Protein AF-A0A957N2V1-F1 (afdb_monomer_lite)

pLDDT: mean 71.69, std 15.36, range [30.94, 88.06]

Structure (mmCIF, N/CA/C/O backbone):
data_AF-A0A957N2V1-F1
#
_entry.id   AF-A0A957N2V1-F1
#
loop_
_atom_site.group_PDB
_atom_site.id
_atom_site.type_symbol
_atom_site.label_atom_id
_atom_site.label_alt_id
_atom_site.label_comp_id
_atom_site.label_asym_id
_atom_site.label_entity_id
_atom_site.label_seq_id
_atom_site.pdbx_PDB_ins_code
_atom_site.Cartn_x
_atom_site.Cartn_y
_atom_site.Cartn_z
_atom_site.occupancy
_atom_site.B_iso_or_equiv
_atom_site.auth_seq_id
_atom_site.auth_comp_id
_atom_site.auth_asym_id
_atom_site.auth_atom_id
_atom_site.pdbx_PDB_model_num
ATOM 1 N N . MET A 1 1 ? -3.445 -1.543 24.195 1.00 31.92 1 MET A N 1
ATOM 2 C CA . MET A 1 1 ? -3.376 -2.670 23.234 1.00 31.92 1 MET A CA 1
ATOM 3 C C . MET A 1 1 ? -2.151 -2.491 22.350 1.00 31.92 1 MET A C 1
ATOM 5 O O . MET A 1 1 ? -2.158 -1.638 21.470 1.00 31.92 1 MET A O 1
ATOM 9 N N . ALA A 1 2 ? -1.073 -3.221 22.642 1.00 30.94 2 ALA A N 1
ATOM 10 C CA . ALA A 1 2 ? 0.152 -3.200 21.849 1.00 30.94 2 ALA A CA 1
ATOM 11 C C . ALA A 1 2 ? -0.060 -4.042 20.581 1.00 30.94 2 ALA A C 1
ATOM 13 O O . ALA A 1 2 ? -0.296 -5.243 20.661 1.00 30.94 2 ALA A O 1
ATOM 14 N N . LEU A 1 3 ? -0.027 -3.403 19.410 1.00 39.59 3 LEU A N 1
ATOM 15 C CA . LEU A 1 3 ? -0.015 -4.091 18.120 1.00 39.59 3 LEU A CA 1
ATOM 16 C C . LEU A 1 3 ? 1.386 -4.669 17.915 1.00 39.59 3 LEU A C 1
ATOM 18 O O . LEU A 1 3 ? 2.277 -3.989 17.403 1.00 39.59 3 LEU A O 1
ATOM 22 N N . SER A 1 4 ? 1.578 -5.900 18.381 1.00 39.44 4 SER A N 1
ATOM 23 C CA . SER A 1 4 ? 2.787 -6.678 18.152 1.00 39.44 4 SER A CA 1
ATOM 24 C C . SER A 1 4 ? 3.059 -6.763 16.650 1.00 39.44 4 SER A C 1
ATOM 26 O O . SER A 1 4 ? 2.216 -7.208 15.873 1.00 39.44 4 SER A O 1
ATOM 28 N N . SER A 1 5 ? 4.270 -6.389 16.253 1.00 47.06 5 SER A N 1
ATOM 29 C CA . SER A 1 5 ? 4.871 -6.623 14.933 1.00 47.06 5 SER A CA 1
ATOM 30 C C . SER A 1 5 ? 4.946 -8.113 14.540 1.00 47.06 5 SER A C 1
ATOM 32 O O . SER A 1 5 ? 5.364 -8.432 13.437 1.00 47.06 5 SER A O 1
ATOM 34 N N . ALA A 1 6 ? 4.501 -9.024 15.413 1.00 45.59 6 ALA A N 1
ATOM 35 C CA . ALA A 1 6 ? 4.617 -10.478 15.309 1.00 45.59 6 ALA A CA 1
ATOM 36 C C . ALA A 1 6 ? 3.548 -11.179 14.439 1.00 45.59 6 ALA A C 1
ATOM 38 O O . ALA A 1 6 ? 3.538 -12.401 14.368 1.00 45.59 6 ALA A O 1
ATOM 39 N N . GLY A 1 7 ? 2.623 -10.446 13.809 1.00 53.66 7 GLY A N 1
ATOM 40 C CA . GLY A 1 7 ? 1.463 -11.039 13.121 1.00 53.66 7 GLY A CA 1
ATOM 41 C C . GLY A 1 7 ? 1.359 -10.761 11.622 1.00 53.66 7 GLY A C 1
ATOM 42 O O . GLY A 1 7 ? 0.264 -10.910 11.075 1.00 53.66 7 GLY A O 1
ATOM 43 N N . LEU A 1 8 ? 2.427 -10.284 10.976 1.00 62.34 8 LEU A N 1
ATOM 44 C CA . LEU A 1 8 ? 2.459 -10.099 9.524 1.00 62.34 8 LEU A CA 1
ATOM 45 C C . LEU A 1 8 ? 3.157 -11.289 8.863 1.00 62.34 8 LEU A C 1
ATOM 47 O O . LEU A 1 8 ? 4.280 -11.629 9.223 1.00 62.34 8 LEU A O 1
ATOM 51 N N . SER A 1 9 ? 2.500 -11.894 7.871 1.00 67.31 9 SER A N 1
ATOM 52 C CA . SER A 1 9 ? 3.139 -12.886 6.999 1.00 67.31 9 SER A CA 1
ATOM 53 C C . SER A 1 9 ? 4.379 -12.276 6.332 1.00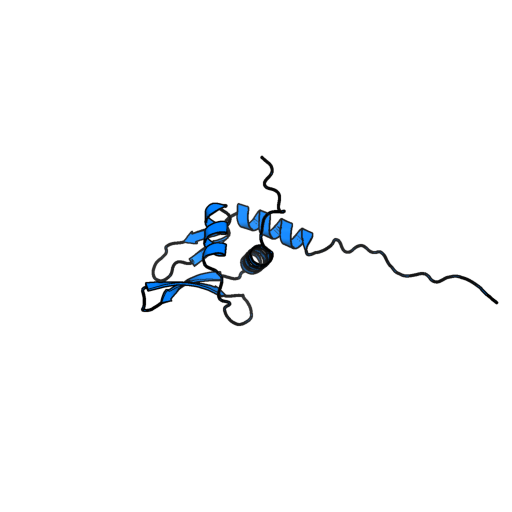 67.31 9 SER A C 1
ATOM 55 O O . SER A 1 9 ? 4.381 -11.084 6.016 1.00 67.31 9 SER A O 1
ATOM 57 N N . SER A 1 10 ? 5.415 -13.084 6.086 1.00 70.94 10 SER A N 1
ATOM 58 C CA . SER A 1 10 ? 6.673 -12.652 5.448 1.00 70.94 10 SER A CA 1
ATOM 59 C C . SER A 1 10 ? 6.430 -11.862 4.150 1.00 70.94 10 SER A C 1
ATOM 61 O O . SER A 1 10 ? 7.023 -10.803 3.950 1.00 70.94 10 SER A O 1
ATOM 63 N N . ALA A 1 11 ? 5.451 -12.279 3.339 1.00 76.38 11 ALA A N 1
ATOM 64 C CA . ALA A 1 11 ? 5.045 -11.562 2.128 1.00 76.38 11 ALA A CA 1
ATOM 65 C C . ALA A 1 11 ? 4.488 -10.150 2.408 1.00 76.38 11 ALA A C 1
ATOM 67 O O . ALA A 1 11 ? 4.728 -9.215 1.645 1.00 76.38 11 ALA A O 1
ATOM 68 N N . GLY A 1 12 ? 3.771 -9.971 3.520 1.00 77.69 12 GLY A N 1
ATOM 69 C CA . GLY A 1 12 ? 3.232 -8.677 3.943 1.00 77.69 12 GLY A CA 1
ATOM 70 C C . GLY A 1 12 ? 4.325 -7.733 4.425 1.00 77.69 12 GLY A C 1
ATOM 71 O O . GLY A 1 12 ? 4.276 -6.539 4.135 1.00 77.69 12 GLY A O 1
ATOM 72 N N . ALA A 1 13 ? 5.337 -8.271 5.109 1.00 78.75 13 ALA A N 1
ATOM 73 C CA . ALA A 1 13 ? 6.496 -7.497 5.531 1.00 78.75 13 ALA A CA 1
ATOM 74 C C . ALA A 1 13 ? 7.319 -7.015 4.327 1.00 78.75 13 ALA A C 1
ATOM 76 O O . ALA A 1 13 ? 7.645 -5.830 4.252 1.00 78.75 13 ALA A O 1
ATOM 77 N N . SER A 1 14 ? 7.576 -7.890 3.347 1.00 78.00 14 SER A N 1
ATOM 78 C CA . SER A 1 14 ? 8.249 -7.507 2.099 1.00 78.00 14 SER A CA 1
ATOM 79 C C . SER A 1 14 ? 7.459 -6.469 1.304 1.00 78.00 14 SER A C 1
ATOM 81 O O . SER A 1 14 ? 8.048 -5.505 0.819 1.00 78.00 14 SER A O 1
ATOM 83 N N . LEU A 1 15 ? 6.132 -6.611 1.211 1.00 82.88 15 LEU A N 1
ATOM 84 C CA . LEU A 1 15 ? 5.280 -5.630 0.536 1.00 82.88 15 LEU A CA 1
ATOM 85 C C . LEU A 1 15 ? 5.349 -4.254 1.212 1.00 82.88 15 LEU A C 1
ATOM 87 O O . LEU A 1 15 ? 5.527 -3.245 0.531 1.00 82.88 15 LEU A O 1
ATOM 91 N N . LEU A 1 16 ? 5.234 -4.206 2.542 1.00 81.81 16 LEU A N 1
ATOM 92 C CA . LEU A 1 16 ? 5.348 -2.957 3.297 1.00 81.81 16 LEU A CA 1
ATOM 93 C C . LEU A 1 16 ? 6.736 -2.330 3.155 1.00 81.81 16 LEU A C 1
ATOM 95 O O . LEU A 1 16 ? 6.823 -1.118 2.976 1.00 81.81 16 LEU A O 1
ATOM 99 N N . GLY A 1 17 ? 7.800 -3.136 3.198 1.00 81.00 17 GLY A N 1
ATOM 100 C CA . GLY A 1 17 ? 9.171 -2.673 2.985 1.00 81.00 17 GLY A CA 1
ATOM 101 C C . GLY A 1 17 ? 9.363 -2.061 1.597 1.00 81.00 17 GLY A C 1
ATOM 102 O O . GLY A 1 17 ? 9.883 -0.954 1.479 1.00 81.00 17 GLY A O 1
ATOM 103 N N . ALA A 1 18 ? 8.858 -2.723 0.554 1.00 82.38 18 ALA A N 1
ATOM 104 C CA . ALA A 1 18 ? 8.915 -2.209 -0.812 1.00 82.38 18 ALA A CA 1
ATOM 105 C C . ALA A 1 18 ? 8.099 -0.918 -0.975 1.00 82.38 18 ALA A C 1
ATOM 107 O O . ALA A 1 18 ? 8.556 0.047 -1.580 1.00 82.38 18 ALA A O 1
ATOM 108 N N . MET A 1 19 ? 6.891 -0.847 -0.418 1.00 82.62 19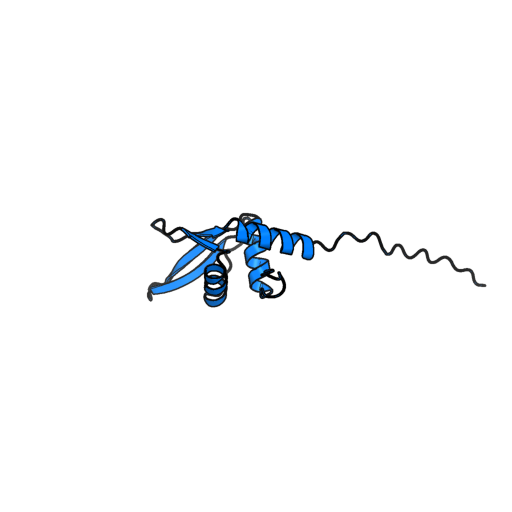 MET A N 1
ATOM 109 C CA . MET A 1 19 ? 6.100 0.382 -0.499 1.00 82.62 19 MET A CA 1
ATOM 110 C C . MET A 1 19 ? 6.702 1.524 0.337 1.00 82.62 19 MET A C 1
ATOM 112 O O . MET A 1 19 ? 6.573 2.687 -0.040 1.00 82.62 19 MET A O 1
ATOM 116 N N . ALA A 1 20 ? 7.391 1.218 1.440 1.00 81.12 20 ALA A N 1
ATOM 117 C CA . ALA A 1 20 ? 8.137 2.203 2.221 1.00 81.12 20 ALA A CA 1
ATOM 118 C C . ALA A 1 20 ? 9.373 2.731 1.478 1.00 81.12 20 ALA A C 1
ATOM 120 O O . ALA A 1 20 ? 9.705 3.903 1.641 1.00 81.12 20 ALA A O 1
ATOM 121 N N . SER A 1 21 ? 10.010 1.913 0.632 1.00 78.44 21 SER A N 1
ATOM 122 C CA . SER A 1 21 ? 11.114 2.366 -0.221 1.00 78.44 21 SER A CA 1
ATOM 123 C C . SER A 1 21 ? 10.659 3.204 -1.419 1.00 78.44 21 SER A C 1
ATOM 125 O O . SER A 1 21 ? 11.498 3.830 -2.052 1.00 78.44 21 SER A O 1
ATOM 127 N N . GLY A 1 22 ? 9.350 3.276 -1.696 1.00 80.31 22 GLY A N 1
ATOM 128 C CA . GLY A 1 22 ? 8.760 4.080 -2.772 1.00 80.31 22 GLY A CA 1
ATOM 129 C C . GLY A 1 22 ? 8.021 3.268 -3.840 1.00 80.31 22 GLY A C 1
ATOM 130 O O . GLY A 1 22 ? 7.560 3.841 -4.828 1.00 80.31 22 GLY A O 1
ATOM 131 N N . ALA A 1 23 ? 7.865 1.952 -3.657 1.00 83.88 23 ALA A N 1
ATOM 132 C CA . ALA A 1 23 ? 7.043 1.139 -4.547 1.00 83.88 23 ALA A CA 1
ATOM 133 C 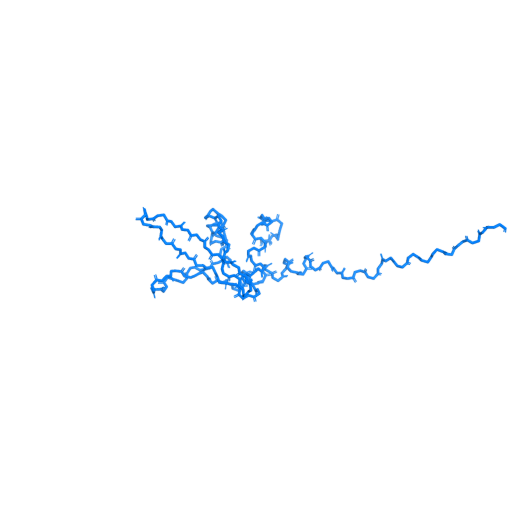C . ALA A 1 23 ? 5.564 1.555 -4.494 1.00 83.88 23 ALA A C 1
ATOM 135 O O . ALA A 1 23 ? 5.018 1.910 -3.447 1.00 83.88 23 ALA A O 1
ATOM 136 N N . THR A 1 24 ? 4.887 1.455 -5.635 1.00 83.19 24 THR A N 1
ATOM 137 C CA . THR A 1 24 ? 3.477 1.829 -5.781 1.00 83.19 24 THR A CA 1
ATOM 138 C C . THR A 1 24 ? 2.620 0.592 -6.012 1.00 83.19 24 THR A C 1
ATOM 140 O O . THR A 1 24 ? 2.817 -0.133 -6.984 1.00 83.19 24 THR A O 1
ATOM 143 N N . LEU A 1 25 ? 1.625 0.366 -5.157 1.00 86.50 25 LEU A N 1
ATOM 144 C CA . LEU A 1 25 ? 0.658 -0.716 -5.336 1.00 86.50 25 LEU A CA 1
ATOM 145 C C . LEU A 1 25 ? -0.561 -0.202 -6.112 1.00 86.50 25 LEU A C 1
ATOM 147 O O . LEU A 1 25 ? -1.216 0.757 -5.696 1.00 86.50 25 LEU A O 1
ATOM 151 N N . LYS A 1 26 ? -0.883 -0.850 -7.232 1.00 86.19 26 LYS A N 1
ATOM 152 C CA . LYS A 1 26 ? -2.020 -0.508 -8.098 1.00 86.19 26 LYS A CA 1
ATOM 153 C C . LYS A 1 26 ? -2.977 -1.684 -8.200 1.00 86.19 26 LYS A C 1
ATOM 155 O O . LYS A 1 26 ? -2.541 -2.834 -8.230 1.00 86.19 26 LYS A O 1
ATOM 160 N N . VAL A 1 27 ? -4.277 -1.402 -8.281 1.00 86.38 27 VAL A N 1
ATOM 161 C CA . VAL A 1 27 ? -5.252 -2.413 -8.707 1.00 86.38 27 VAL A CA 1
ATOM 162 C C . VAL A 1 27 ? -5.548 -2.257 -10.187 1.00 86.38 27 VAL A C 1
ATOM 164 O O . VAL A 1 27 ? -5.869 -1.173 -10.675 1.00 86.38 27 VAL A O 1
ATOM 167 N N . HIS A 1 28 ? -5.450 -3.374 -10.883 1.00 82.69 28 HIS A N 1
ATOM 168 C CA . HIS A 1 28 ? -5.867 -3.562 -12.253 1.00 82.69 28 HIS A CA 1
ATOM 169 C C . HIS A 1 28 ? -7.155 -4.377 -12.231 1.00 82.69 28 HIS A C 1
ATOM 171 O O . HIS A 1 28 ? -7.372 -5.204 -11.344 1.00 82.69 28 HIS A O 1
ATOM 177 N N . ARG A 1 29 ? -8.041 -4.118 -13.186 1.00 80.19 29 ARG A N 1
ATOM 178 C CA . ARG A 1 29 ? -9.231 -4.939 -13.386 1.00 80.19 29 ARG A CA 1
ATOM 179 C C . ARG A 1 29 ? -9.017 -5.765 -14.642 1.00 80.19 29 ARG A C 1
ATOM 181 O O . ARG A 1 29 ? -8.644 -5.199 -15.668 1.00 80.19 29 ARG A O 1
ATOM 188 N N . THR A 1 30 ? -9.213 -7.074 -14.554 1.00 79.62 30 THR A N 1
ATOM 189 C CA . THR A 1 30 ? -9.224 -7.929 -15.744 1.00 79.62 30 THR A CA 1
ATOM 190 C C . THR A 1 30 ? -10.471 -7.635 -16.576 1.00 79.62 30 THR A C 1
ATOM 192 O O . THR A 1 30 ? -11.428 -7.034 -16.083 1.00 79.62 30 THR A O 1
ATOM 195 N N . LEU A 1 31 ? -10.483 -8.081 -17.836 1.00 77.44 31 LEU A N 1
ATOM 196 C CA . LEU A 1 31 ? -11.670 -8.009 -18.700 1.00 77.44 31 LEU A CA 1
ATOM 197 C C . LEU A 1 31 ? -12.872 -8.766 -18.109 1.00 77.44 31 LEU A C 1
ATOM 199 O O . LEU A 1 31 ? -14.011 -8.388 -18.350 1.00 77.44 31 LEU A O 1
ATOM 203 N N . ASP A 1 32 ? -12.601 -9.775 -17.280 1.00 78.38 32 ASP A N 1
ATOM 204 C CA . ASP A 1 32 ? -13.592 -10.542 -16.518 1.00 78.38 32 ASP A CA 1
ATOM 205 C C . ASP A 1 32 ? -14.112 -9.783 -15.273 1.00 78.38 32 ASP A C 1
ATOM 207 O O . ASP A 1 32 ? -15.078 -10.172 -14.625 1.00 78.38 32 ASP A O 1
ATOM 211 N N . GLY A 1 33 ? -13.488 -8.652 -14.924 1.00 76.62 33 GLY A N 1
ATOM 212 C CA . GLY A 1 33 ? -13.880 -7.799 -13.800 1.00 76.62 33 GLY A CA 1
ATOM 213 C C . GLY A 1 33 ? -13.191 -8.122 -12.470 1.00 76.62 33 GLY A C 1
ATOM 214 O O . GLY A 1 33 ? -13.414 -7.394 -11.488 1.00 76.62 33 GLY A O 1
ATOM 215 N N . ALA A 1 34 ? -12.325 -9.141 -12.433 1.00 80.88 34 ALA A N 1
ATOM 216 C CA . ALA A 1 34 ? -11.527 -9.503 -11.265 1.00 80.88 34 ALA A CA 1
ATOM 217 C C . ALA A 1 34 ? -10.462 -8.439 -10.954 1.00 80.88 34 ALA A C 1
ATOM 219 O O . ALA A 1 34 ? -9.924 -7.781 -11.845 1.00 80.88 34 ALA A O 1
ATOM 220 N N . LYS A 1 35 ? -10.167 -8.249 -9.664 1.00 81.81 35 LYS A N 1
ATOM 221 C CA . LYS A 1 35 ? -9.155 -7.297 -9.190 1.00 81.81 35 LYS A CA 1
ATOM 222 C C . LYS A 1 35 ? -7.797 -7.988 -9.102 1.00 81.81 35 LYS A C 1
ATOM 224 O O . LYS A 1 35 ? -7.607 -8.850 -8.250 1.00 81.81 35 LYS A O 1
ATOM 229 N N . GLU A 1 36 ? -6.855 -7.561 -9.929 1.00 84.88 36 GLU A N 1
ATOM 230 C CA . GLU A 1 36 ? -5.443 -7.924 -9.825 1.00 84.88 36 GLU A CA 1
ATOM 231 C C . GLU A 1 36 ? -4.673 -6.818 -9.108 1.00 84.88 36 GLU A C 1
ATOM 233 O O . GLU A 1 36 ? -4.696 -5.658 -9.519 1.00 84.88 36 GLU A O 1
ATOM 238 N N . TYR A 1 37 ? -3.952 -7.168 -8.049 1.00 87.25 37 TYR A N 1
ATOM 239 C CA . TYR A 1 37 ? -3.107 -6.227 -7.323 1.00 87.25 37 TYR A CA 1
ATOM 240 C C . TYR A 1 37 ? -1.669 -6.375 -7.806 1.00 87.25 37 TYR A C 1
ATOM 242 O O . TYR A 1 37 ? -1.112 -7.470 -7.772 1.00 87.25 37 TYR A O 1
ATOM 250 N N . ARG A 1 38 ? -1.064 -5.278 -8.267 1.00 88.06 38 ARG A N 1
ATOM 251 C CA . ARG A 1 38 ? 0.308 -5.262 -8.785 1.00 88.06 38 ARG A CA 1
ATOM 252 C C . ARG A 1 38 ? 1.147 -4.231 -8.053 1.00 88.06 38 ARG A C 1
ATOM 254 O O . ARG A 1 38 ? 0.804 -3.047 -8.008 1.00 88.06 38 ARG A O 1
ATOM 261 N N . LEU A 1 39 ? 2.239 -4.697 -7.464 1.00 87.69 39 LEU A N 1
ATOM 262 C CA . LEU A 1 39 ? 3.248 -3.870 -6.828 1.00 87.69 39 LEU A CA 1
ATOM 263 C C . LEU A 1 39 ? 4.278 -3.458 -7.873 1.00 87.69 39 LEU A C 1
ATOM 265 O O . LEU A 1 39 ? 4.945 -4.310 -8.448 1.00 87.69 39 LEU A O 1
ATOM 269 N N . HIS A 1 40 ? 4.426 -2.158 -8.086 1.00 85.50 40 HIS A N 1
ATOM 270 C CA . HIS A 1 40 ? 5.452 -1.580 -8.943 1.00 85.50 40 HIS A CA 1
ATOM 271 C C . HIS A 1 40 ? 6.615 -1.089 -8.075 1.00 85.50 40 HIS A C 1
ATOM 273 O O . HIS A 1 40 ? 6.467 -0.035 -7.448 1.00 85.50 40 HIS A O 1
ATOM 279 N N . PRO A 1 41 ? 7.733 -1.831 -7.985 1.00 82.12 41 PRO A N 1
ATOM 280 C CA . PRO A 1 41 ? 8.937 -1.339 -7.325 1.00 82.12 41 PRO A CA 1
ATOM 281 C C . PRO A 1 41 ? 9.548 -0.156 -8.094 1.00 82.12 41 PRO A C 1
ATOM 283 O O . PRO A 1 41 ? 9.194 0.103 -9.242 1.00 82.12 41 PRO A O 1
ATOM 286 N N . LEU A 1 42 ? 10.459 0.570 -7.437 1.00 77.69 42 LEU A N 1
ATOM 287 C CA . LEU A 1 42 ? 11.254 1.634 -8.067 1.00 77.69 42 LEU A CA 1
ATOM 288 C C . LEU A 1 42 ? 12.181 1.102 -9.162 1.00 77.69 42 LEU A C 1
ATOM 290 O O . LEU A 1 42 ? 12.410 1.794 -10.146 1.00 77.69 42 LEU A O 1
ATOM 294 N N . ASP A 1 43 ? 12.683 -0.118 -8.980 1.00 72.31 43 ASP A N 1
ATOM 295 C CA . ASP A 1 43 ? 13.550 -0.806 -9.926 1.00 72.31 43 ASP A CA 1
ATOM 296 C C . ASP A 1 43 ? 13.026 -2.232 -10.146 1.00 72.31 43 ASP A C 1
ATOM 298 O O . ASP A 1 43 ? 12.738 -2.954 -9.186 1.00 72.31 43 ASP A O 1
ATOM 302 N N . GLY A 1 44 ? 12.850 -2.614 -11.412 1.00 72.88 44 GLY A N 1
ATOM 303 C CA . GLY A 1 44 ? 12.418 -3.953 -11.809 1.00 72.88 44 GLY A CA 1
ATOM 304 C C . GLY A 1 44 ? 10.937 -4.111 -12.198 1.00 72.88 44 GLY A C 1
ATOM 305 O O . GLY A 1 44 ? 10.171 -3.145 -12.277 1.00 72.88 44 GLY A O 1
ATOM 306 N N . PRO A 1 45 ? 10.528 -5.353 -12.515 1.00 78.06 45 PRO A N 1
ATOM 307 C CA . PRO A 1 45 ? 9.190 -5.656 -13.005 1.00 78.06 45 PRO A CA 1
ATOM 308 C C . PRO A 1 45 ? 8.138 -5.598 -11.893 1.00 78.06 45 PRO A C 1
ATOM 310 O O . PRO A 1 45 ? 8.410 -5.859 -10.722 1.00 78.06 45 PRO A O 1
ATOM 313 N N . ALA A 1 46 ? 6.898 -5.295 -12.281 1.00 84.19 46 ALA A N 1
ATOM 314 C CA . ALA A 1 46 ? 5.775 -5.322 -11.356 1.00 84.19 46 ALA A CA 1
ATOM 315 C C . ALA A 1 46 ? 5.499 -6.752 -10.869 1.00 84.19 46 ALA A C 1
ATOM 317 O O . ALA A 1 46 ? 5.418 -7.680 -11.674 1.00 84.19 46 ALA A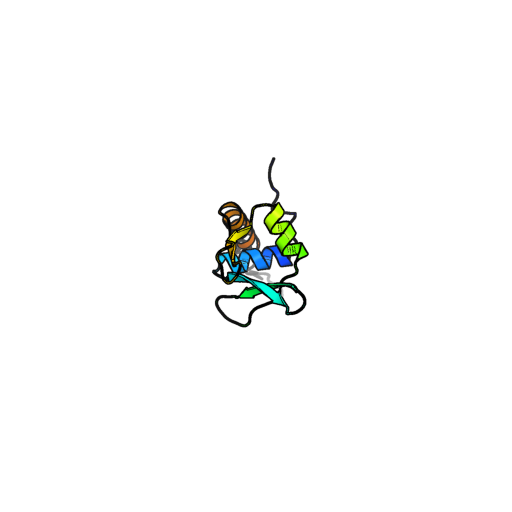 O 1
ATOM 318 N N . ALA A 1 47 ? 5.307 -6.915 -9.562 1.00 84.31 47 ALA A N 1
ATOM 319 C CA . ALA A 1 47 ? 4.997 -8.195 -8.939 1.00 84.31 47 ALA A CA 1
ATOM 320 C C . ALA A 1 47 ? 3.502 -8.294 -8.619 1.00 84.31 47 ALA A C 1
ATOM 322 O O . ALA A 1 47 ? 2.909 -7.361 -8.071 1.00 84.31 47 ALA A O 1
ATOM 323 N N . THR A 1 48 ? 2.887 -9.433 -8.932 1.00 86.12 48 THR A N 1
ATOM 324 C CA . THR A 1 48 ? 1.502 -9.709 -8.539 1.00 86.12 48 THR A CA 1
ATOM 325 C C . THR A 1 48 ? 1.438 -9.984 -7.042 1.00 86.12 48 THR A C 1
ATOM 327 O O . THR A 1 48 ? 2.220 -10.766 -6.504 1.00 86.12 48 THR A O 1
ATOM 330 N N . VAL A 1 49 ? 0.495 -9.334 -6.369 1.00 85.44 49 VAL A N 1
ATOM 331 C CA . VAL A 1 49 ? 0.267 -9.458 -4.931 1.00 85.44 49 VAL A CA 1
ATOM 332 C C . VAL A 1 49 ? -1.072 -10.140 -4.702 1.00 85.44 49 VAL A C 1
ATOM 334 O O . VAL A 1 49 ? -2.070 -9.818 -5.346 1.00 85.44 49 VAL A O 1
ATOM 337 N N . ASP A 1 50 ? -1.093 -11.065 -3.749 1.00 85.12 50 ASP A N 1
ATOM 338 C CA . ASP A 1 50 ? -2.310 -11.760 -3.362 1.00 85.12 50 ASP A CA 1
ATOM 339 C C . ASP A 1 50 ? -3.371 -10.797 -2.792 1.00 85.12 50 ASP A C 1
ATOM 341 O O . ASP A 1 50 ? -3.097 -9.937 -1.947 1.00 85.12 50 ASP A O 1
ATOM 345 N N . ALA A 1 51 ? -4.613 -10.951 -3.251 1.00 83.81 51 ALA A N 1
ATOM 346 C CA . ALA A 1 51 ? -5.719 -10.083 -2.863 1.00 83.81 51 ALA A CA 1
ATOM 347 C C . ALA A 1 51 ? -6.078 -10.204 -1.372 1.00 83.81 51 ALA A C 1
ATOM 349 O O . ALA A 1 51 ? -6.479 -9.210 -0.751 1.00 83.81 51 ALA A O 1
ATOM 350 N N . ALA A 1 52 ? -5.930 -11.391 -0.773 1.00 83.88 52 ALA A N 1
ATOM 351 C CA . ALA A 1 52 ? -6.211 -11.602 0.644 1.00 83.88 52 ALA A CA 1
ATOM 352 C C . ALA A 1 52 ? -5.196 -10.854 1.515 1.00 83.88 52 ALA A C 1
ATOM 354 O O . ALA A 1 52 ? -5.590 -10.233 2.507 1.00 83.88 52 ALA A O 1
ATOM 355 N N . LEU A 1 53 ? -3.927 -10.818 1.093 1.00 84.62 53 LEU A N 1
ATOM 356 C CA . LEU A 1 53 ? -2.874 -10.038 1.743 1.00 84.62 53 LEU A CA 1
ATOM 357 C C . LEU A 1 53 ? -3.185 -8.533 1.720 1.00 84.62 53 LEU A C 1
ATOM 359 O O . LEU A 1 53 ? -3.148 -7.874 2.760 1.00 84.62 53 LEU A O 1
ATOM 363 N N . VAL A 1 54 ? -3.558 -7.984 0.559 1.00 83.94 54 VAL A N 1
ATOM 364 C CA . VAL A 1 54 ? -3.933 -6.560 0.450 1.00 83.94 54 VAL A CA 1
ATOM 365 C C . VAL A 1 54 ? -5.160 -6.247 1.310 1.00 83.94 54 VAL A C 1
ATOM 367 O O . VAL A 1 54 ? -5.211 -5.213 1.977 1.00 83.94 54 VAL A O 1
ATOM 370 N N . THR A 1 55 ? -6.139 -7.150 1.340 1.00 84.56 55 THR A N 1
ATOM 371 C CA . THR A 1 55 ? -7.361 -6.975 2.136 1.00 84.56 55 THR A CA 1
ATOM 372 C C . THR A 1 55 ? -7.080 -7.015 3.641 1.00 84.56 55 THR A C 1
ATOM 374 O O . THR A 1 55 ? -7.660 -6.231 4.391 1.00 84.56 55 THR A O 1
ATOM 377 N N . ASP A 1 56 ? -6.180 -7.885 4.104 1.00 83.19 56 ASP A N 1
ATOM 378 C CA . ASP A 1 56 ? -5.723 -7.907 5.500 1.00 83.19 56 ASP A CA 1
ATOM 379 C C . ASP A 1 56 ? -5.030 -6.589 5.893 1.00 83.19 56 ASP A C 1
ATOM 381 O O . ASP A 1 56 ? -5.364 -5.984 6.913 1.00 83.19 56 ASP A O 1
ATOM 385 N N . LEU A 1 57 ? -4.151 -6.071 5.033 1.00 83.25 57 LEU A N 1
ATOM 386 C CA . LEU A 1 57 ? -3.456 -4.799 5.252 1.00 83.25 57 LEU A CA 1
ATOM 387 C C . LEU A 1 57 ? -4.414 -3.592 5.262 1.00 83.25 57 LEU A C 1
ATOM 389 O O . LEU A 1 57 ? -4.262 -2.676 6.077 1.00 83.25 57 LEU A O 1
ATOM 393 N N . LEU A 1 58 ? -5.441 -3.599 4.410 1.00 84.94 58 LEU A N 1
ATOM 394 C CA . LEU A 1 58 ? -6.518 -2.605 4.449 1.00 84.94 58 LEU A CA 1
ATOM 395 C C . LEU A 1 58 ? -7.310 -2.687 5.759 1.00 84.94 58 LEU A C 1
ATOM 397 O O . LEU A 1 58 ? -7.536 -1.662 6.399 1.00 84.94 58 LEU A O 1
ATOM 401 N N . ARG A 1 59 ? -7.682 -3.899 6.199 1.00 83.94 59 ARG A N 1
ATOM 402 C CA . ARG A 1 59 ? -8.396 -4.114 7.473 1.00 83.94 59 ARG A CA 1
ATOM 403 C C . ARG A 1 59 ? -7.600 -3.625 8.680 1.00 83.94 59 ARG A C 1
ATOM 405 O O . ARG A 1 59 ? -8.183 -3.101 9.624 1.00 83.94 59 ARG A O 1
ATOM 412 N N . ARG A 1 60 ? -6.274 -3.751 8.640 1.00 81.81 60 ARG A N 1
ATOM 413 C CA . ARG A 1 60 ? -5.365 -3.258 9.688 1.00 81.81 60 ARG A CA 1
ATOM 414 C C . ARG A 1 60 ? -5.117 -1.746 9.625 1.00 81.81 60 ARG A C 1
ATOM 416 O O . ARG A 1 60 ? -4.458 -1.208 10.514 1.00 81.81 60 ARG A O 1
ATOM 423 N N . GLY A 1 61 ? -5.611 -1.057 8.594 1.00 83.44 61 GLY A N 1
ATOM 424 C CA . GLY A 1 61 ? -5.431 0.385 8.406 1.00 83.44 61 GLY A CA 1
ATOM 425 C C . GLY A 1 61 ? -3.994 0.797 8.071 1.00 83.44 61 GLY A C 1
ATOM 426 O O . GLY A 1 61 ? -3.625 1.957 8.271 1.00 83.44 61 GLY A O 1
ATOM 427 N N . VAL A 1 62 ? -3.164 -0.137 7.595 1.00 85.19 62 VAL A N 1
ATOM 428 C CA . VAL A 1 62 ? -1.776 0.148 7.178 1.00 85.19 62 VAL A CA 1
ATOM 429 C C . VAL A 1 62 ? -1.688 0.585 5.716 1.00 85.19 62 VAL A C 1
ATOM 431 O O . VAL A 1 62 ? -0.779 1.326 5.343 1.00 85.19 62 VAL A O 1
ATOM 434 N N . LEU A 1 63 ? -2.668 0.181 4.909 1.00 85.25 63 LEU A N 1
ATOM 435 C CA . LEU A 1 63 ? -2.878 0.665 3.550 1.00 85.25 63 LEU A CA 1
ATOM 436 C C . LEU A 1 63 ? -4.179 1.453 3.470 1.00 85.25 63 LEU A C 1
ATOM 438 O O . LEU A 1 63 ? -5.150 1.149 4.163 1.00 85.25 63 LEU A O 1
ATOM 442 N N . GLN A 1 64 ? -4.205 2.433 2.577 1.00 83.31 64 GLN A N 1
ATOM 443 C CA . GLN A 1 64 ? -5.414 3.150 2.202 1.00 83.31 64 GLN A CA 1
ATOM 444 C C . GLN A 1 64 ? -5.546 3.150 0.681 1.00 83.31 64 GLN A C 1
ATOM 446 O O . GLN A 1 64 ? -4.588 3.433 -0.038 1.00 83.31 64 GLN A O 1
ATOM 451 N N . SER A 1 65 ? -6.735 2.823 0.176 1.00 80.94 65 SER A N 1
ATOM 452 C CA . SER A 1 65 ? -7.034 2.936 -1.251 1.00 80.94 65 SER A CA 1
ATOM 453 C C . SER A 1 65 ? -7.349 4.385 -1.603 1.00 80.94 65 SER A C 1
ATOM 455 O O . SER A 1 65 ? -8.362 4.925 -1.157 1.00 80.94 65 SER A O 1
ATOM 457 N N . ASN A 1 66 ? -6.530 5.000 -2.445 1.00 77.50 66 ASN A N 1
ATOM 458 C CA . ASN A 1 66 ? -6.878 6.241 -3.112 1.00 77.50 66 ASN A CA 1
ATOM 459 C C . ASN A 1 66 ? -7.693 5.890 -4.364 1.00 77.50 66 ASN A C 1
ATOM 461 O O . ASN A 1 66 ? -7.151 5.446 -5.379 1.00 77.50 66 ASN A O 1
ATOM 465 N N . MET A 1 67 ? -9.015 6.045 -4.276 1.00 65.62 67 MET A N 1
ATOM 466 C CA . MET A 1 67 ? -9.962 5.787 -5.369 1.00 65.62 67 MET A CA 1
ATOM 467 C C . MET A 1 67 ? -9.952 6.908 -6.424 1.00 65.62 67 MET A C 1
ATOM 469 O O . MET A 1 67 ? -11.001 7.301 -6.933 1.00 65.62 67 MET A O 1
ATOM 473 N N . LYS A 1 68 ? -8.776 7.448 -6.764 1.00 60.72 68 LYS A N 1
ATOM 474 C CA . LYS A 1 68 ? -8.664 8.415 -7.855 1.00 60.72 68 LYS A CA 1
ATOM 475 C C . LYS A 1 68 ? -8.725 7.678 -9.191 1.00 60.72 68 LYS A C 1
ATOM 477 O O . LYS A 1 68 ? -7.905 6.817 -9.491 1.00 60.72 68 LYS A O 1
ATOM 482 N N . PHE A 1 69 ? -9.728 8.017 -9.986 1.00 44.81 69 PHE A N 1
ATOM 483 C CA . PHE A 1 69 ? -9.871 7.564 -11.365 1.00 44.81 69 PHE A CA 1
ATOM 484 C C . PHE A 1 69 ? -8.648 8.010 -12.197 1.00 44.81 69 PHE A C 1
ATOM 486 O O . PHE A 1 69 ? -8.164 9.120 -11.952 1.00 44.81 69 PHE A O 1
ATOM 493 N N . PRO A 1 70 ? -8.120 7.217 -13.159 1.00 56.66 70 PRO A N 1
ATOM 494 C CA . PRO A 1 70 ? -8.645 5.972 -13.749 1.00 56.66 70 PRO A CA 1
ATOM 495 C C . PRO A 1 70 ? -8.174 4.645 -13.116 1.00 56.66 70 PRO A C 1
ATOM 497 O O . PRO A 1 70 ? -8.611 3.587 -13.562 1.00 56.66 70 PRO A O 1
ATOM 500 N N . ALA A 1 71 ? -7.324 4.653 -12.082 1.00 60.53 71 ALA A N 1
ATOM 501 C CA . ALA A 1 71 ? -6.866 3.425 -11.420 1.00 60.53 71 ALA A CA 1
ATOM 502 C C . ALA A 1 71 ? -6.709 3.625 -9.908 1.00 60.53 71 ALA A C 1
ATOM 504 O O . ALA A 1 71 ? -5.994 4.522 -9.459 1.00 60.53 71 ALA A O 1
ATOM 505 N N . ALA A 1 72 ? -7.333 2.748 -9.115 1.00 75.00 72 ALA A N 1
ATOM 506 C CA . ALA A 1 72 ? -7.181 2.796 -7.667 1.00 75.00 72 ALA A CA 1
ATOM 507 C C . ALA A 1 72 ? -5.725 2.475 -7.285 1.00 75.00 72 ALA A C 1
ATOM 509 O O . ALA A 1 72 ? -5.186 1.404 -7.576 1.00 75.00 72 ALA A O 1
ATOM 510 N N . THR A 1 73 ? -5.086 3.441 -6.635 1.00 81.94 73 THR A N 1
ATOM 511 C CA . THR A 1 73 ? -3.708 3.325 -6.155 1.00 81.94 73 THR A CA 1
ATOM 512 C C . THR A 1 73 ? -3.741 3.213 -4.643 1.00 81.94 73 THR A C 1
ATOM 514 O O . THR A 1 73 ? -4.493 3.929 -3.984 1.00 81.94 73 THR A O 1
ATOM 517 N N . PHE A 1 74 ? -2.945 2.320 -4.074 1.00 84.19 74 PHE A N 1
ATOM 518 C CA . PHE A 1 74 ? -2.845 2.174 -2.628 1.00 84.19 74 PHE A CA 1
ATOM 519 C C . PHE A 1 74 ? -1.666 2.979 -2.114 1.00 84.19 74 PHE A C 1
ATOM 521 O O . PHE A 1 74 ? -0.561 2.904 -2.651 1.00 84.19 74 PHE A O 1
ATOM 528 N N . ILE A 1 75 ? -1.918 3.734 -1.054 1.00 84.06 75 ILE A N 1
ATOM 529 C CA . ILE A 1 75 ? -0.908 4.514 -0.352 1.00 84.06 75 ILE A CA 1
ATOM 530 C C . ILE A 1 75 ? -0.684 3.928 1.036 1.00 84.06 75 ILE A C 1
ATOM 532 O O . ILE A 1 75 ? -1.613 3.432 1.683 1.00 84.06 75 ILE A O 1
ATOM 536 N N . LEU A 1 76 ? 0.565 3.988 1.490 1.00 84.12 76 LEU A N 1
ATOM 537 C CA . LEU A 1 76 ? 0.911 3.635 2.857 1.00 84.12 76 LEU A CA 1
ATOM 538 C C . LEU A 1 76 ? 0.377 4.711 3.805 1.00 84.12 76 LEU A C 1
ATOM 540 O O . LEU A 1 76 ? 0.639 5.899 3.605 1.00 84.12 76 LEU A O 1
ATOM 544 N N . THR A 1 77 ? -0.334 4.301 4.853 1.00 85.88 77 THR A N 1
ATOM 545 C CA . THR A 1 77 ? -0.710 5.224 5.929 1.00 85.88 77 THR A CA 1
ATOM 546 C C . THR A 1 77 ? 0.485 5.478 6.845 1.00 85.88 77 THR A C 1
ATOM 548 O O . THR A 1 77 ? 1.477 4.746 6.824 1.00 85.88 77 THR A O 1
ATOM 551 N N . GLU A 1 78 ? 0.390 6.485 7.711 1.00 81.88 78 GLU A N 1
ATOM 552 C CA . GLU A 1 78 ? 1.417 6.745 8.727 1.00 81.88 78 GLU A CA 1
ATOM 553 C C . GLU A 1 78 ? 1.650 5.529 9.642 1.00 81.88 78 GLU A C 1
ATOM 555 O O . GLU A 1 78 ? 2.790 5.175 9.943 1.00 81.88 78 GLU A O 1
ATOM 560 N N . ARG A 1 79 ? 0.579 4.795 9.983 1.00 80.44 79 ARG A N 1
ATOM 561 C CA . ARG A 1 79 ? 0.674 3.515 10.704 1.00 80.44 79 ARG A CA 1
ATOM 562 C C . ARG A 1 79 ? 1.438 2.463 9.911 1.00 80.44 79 ARG A C 1
ATOM 564 O O . ARG A 1 79 ? 2.269 1.761 10.484 1.00 80.44 79 ARG A O 1
ATOM 571 N N . GLY A 1 80 ? 1.161 2.356 8.612 1.00 81.88 80 GLY A N 1
ATOM 572 C CA . GLY A 1 80 ? 1.903 1.473 7.718 1.00 81.88 80 GLY A CA 1
ATOM 573 C C . GLY A 1 80 ? 3.388 1.821 7.684 1.00 81.88 80 GLY A C 1
ATOM 574 O O . GLY A 1 80 ? 4.215 0.918 7.765 1.00 81.88 80 GLY A O 1
ATOM 575 N N . ARG A 1 81 ? 3.736 3.117 7.661 1.00 81.00 81 ARG A N 1
ATOM 576 C CA . ARG A 1 81 ? 5.138 3.573 7.648 1.00 81.00 81 ARG A CA 1
ATOM 577 C C . ARG A 1 81 ? 5.842 3.216 8.947 1.00 81.00 81 ARG A C 1
ATOM 579 O O . ARG A 1 81 ? 6.941 2.678 8.906 1.00 81.00 81 ARG A O 1
ATOM 586 N N . ALA A 1 82 ? 5.189 3.435 10.086 1.00 80.81 82 ALA A N 1
ATOM 587 C CA . ALA A 1 82 ? 5.729 3.053 11.387 1.00 80.81 82 ALA A CA 1
ATOM 588 C C . ALA A 1 82 ? 5.918 1.530 11.523 1.00 80.81 82 ALA A C 1
ATOM 590 O O . ALA A 1 82 ? 6.883 1.084 12.140 1.00 80.81 82 ALA A O 1
ATOM 591 N N . GLN A 1 83 ? 5.021 0.716 10.952 1.00 80.69 83 GLN A N 1
ATOM 592 C CA . GLN A 1 83 ? 5.208 -0.739 10.921 1.00 80.69 83 GLN A CA 1
ATOM 593 C C . GLN A 1 83 ? 6.326 -1.164 9.971 1.00 80.69 83 GLN A C 1
ATOM 595 O O . GLN A 1 83 ? 7.134 -2.007 10.347 1.00 80.69 83 GLN A O 1
ATOM 600 N N . ALA A 1 84 ? 6.402 -0.571 8.780 1.00 79.62 84 ALA A N 1
ATOM 601 C CA . ALA A 1 84 ? 7.474 -0.838 7.830 1.00 79.62 84 ALA A CA 1
ATOM 602 C C . ALA A 1 84 ? 8.844 -0.471 8.416 1.00 79.62 84 ALA A C 1
ATOM 604 O O . ALA A 1 84 ? 9.763 -1.274 8.321 1.00 79.62 84 ALA A O 1
ATOM 605 N N . ALA A 1 85 ? 8.957 0.675 9.097 1.00 74.25 85 ALA A N 1
ATOM 606 C CA . ALA A 1 85 ? 10.171 1.077 9.806 1.00 74.25 85 ALA A CA 1
ATOM 607 C C . ALA A 1 85 ? 10.581 0.015 10.834 1.00 74.25 85 ALA A C 1
ATOM 609 O O . ALA A 1 85 ? 11.656 -0.553 10.713 1.00 74.25 85 ALA A O 1
ATOM 610 N N . LYS A 1 86 ? 9.669 -0.398 11.728 1.00 74.50 86 LYS A N 1
ATOM 611 C CA . LYS A 1 86 ? 9.942 -1.473 12.703 1.00 74.50 86 LYS A CA 1
ATOM 612 C C . LYS A 1 86 ? 10.396 -2.782 12.056 1.00 74.50 86 LYS A C 1
ATOM 614 O O . LYS A 1 86 ? 11.197 -3.500 12.647 1.00 74.50 86 LYS A O 1
ATOM 619 N N . LEU A 1 87 ? 9.866 -3.118 10.880 1.00 69.50 87 LEU A N 1
ATOM 620 C CA . LEU A 1 87 ? 10.268 -4.309 10.130 1.00 69.50 87 LEU A CA 1
ATOM 621 C C . LEU A 1 87 ? 11.657 -4.147 9.509 1.00 69.50 87 LEU A C 1
ATOM 623 O O . LEU A 1 87 ? 12.441 -5.088 9.558 1.00 69.50 87 LEU A O 1
ATOM 627 N N . VAL A 1 88 ? 11.982 -2.971 8.968 1.00 64.81 88 VAL A N 1
ATOM 628 C CA . VAL A 1 88 ? 13.317 -2.659 8.437 1.00 64.81 88 VAL A CA 1
ATOM 629 C C . VAL A 1 88 ? 14.349 -2.606 9.560 1.00 64.81 88 VAL A C 1
ATOM 631 O O . VAL A 1 88 ? 15.414 -3.183 9.391 1.00 64.81 88 VAL A O 1
ATOM 634 N N . ASP A 1 89 ? 14.030 -2.024 10.716 1.00 59.69 89 ASP A N 1
ATOM 635 C CA . ASP A 1 89 ? 14.872 -2.046 11.921 1.00 59.69 89 ASP A CA 1
ATOM 636 C C . ASP A 1 89 ? 15.049 -3.465 12.492 1.00 59.69 89 ASP A C 1
ATOM 638 O O . ASP A 1 89 ? 16.050 -3.753 13.134 1.00 59.69 89 ASP A O 1
ATOM 642 N N . SER A 1 90 ? 14.089 -4.370 12.264 1.00 57.53 90 SER A N 1
ATOM 643 C CA . SER A 1 90 ? 14.196 -5.773 12.700 1.00 57.53 90 SER A CA 1
ATOM 644 C C . SER A 1 90 ? 14.945 -6.653 11.692 1.00 57.53 90 SER A C 1
ATOM 646 O O . SER A 1 90 ? 15.600 -7.613 12.087 1.00 57.53 90 SER A O 1
ATOM 648 N N . ASN A 1 91 ? 14.828 -6.354 10.392 1.00 48.84 91 ASN A N 1
ATOM 649 C CA . ASN A 1 91 ? 15.505 -7.075 9.307 1.00 48.84 91 ASN A CA 1
ATOM 650 C C . ASN A 1 91 ? 16.929 -6.549 9.064 1.00 48.84 91 ASN A C 1
ATOM 652 O O . ASN A 1 91 ? 17.812 -7.282 8.629 1.00 48.84 91 ASN A O 1
ATOM 656 N N . SER A 1 92 ? 17.170 -5.288 9.411 1.00 46.94 92 SER A N 1
ATOM 657 C CA . SER A 1 92 ? 18.497 -4.770 9.707 1.00 46.94 92 SER A CA 1
ATOM 658 C C . SER A 1 92 ? 18.820 -5.266 11.103 1.00 46.94 92 SER A C 1
ATOM 660 O O . SER A 1 92 ? 18.681 -4.530 12.075 1.00 46.94 92 SER A O 1
ATOM 662 N N . ALA A 1 93 ? 19.184 -6.545 11.218 1.00 43.19 93 ALA A N 1
ATOM 663 C CA . ALA A 1 93 ? 19.813 -7.037 12.432 1.00 43.19 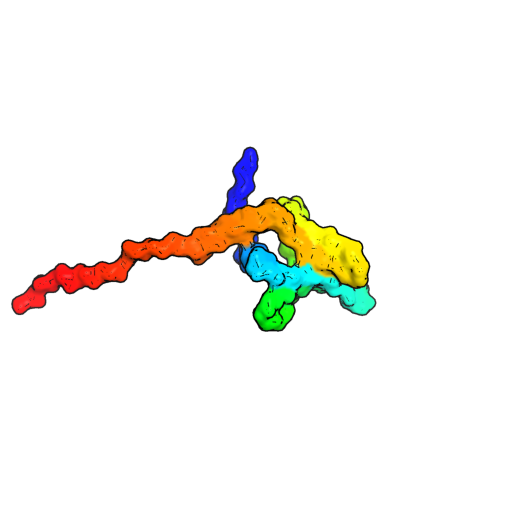93 ALA A CA 1
ATOM 664 C C . ALA A 1 93 ? 20.793 -5.951 12.905 1.00 43.19 93 ALA A C 1
ATOM 666 O O . ALA A 1 93 ? 21.555 -5.452 12.063 1.00 43.19 93 ALA A O 1
ATOM 667 N N . PRO A 1 94 ? 20.755 -5.518 14.183 1.00 44.44 94 PRO A N 1
ATOM 668 C CA . PRO A 1 94 ? 21.762 -4.591 14.665 1.00 44.44 94 PRO A CA 1
ATOM 669 C C . PRO A 1 94 ? 23.093 -5.200 14.254 1.00 44.44 94 PRO A C 1
ATOM 671 O O . PRO A 1 94 ? 23.302 -6.389 14.511 1.00 44.44 94 PRO A O 1
ATOM 674 N N . LEU A 1 95 ? 23.913 -4.433 13.528 1.00 49.50 95 LEU A N 1
ATOM 675 C CA . LEU A 1 95 ? 25.266 -4.813 13.144 1.00 49.50 95 LEU A CA 1
ATOM 676 C C . LEU A 1 95 ? 26.007 -5.128 14.440 1.00 49.50 95 LEU A C 1
ATOM 678 O O . LEU A 1 95 ? 26.620 -4.268 15.068 1.00 49.50 95 LEU A O 1
ATOM 682 N N . THR A 1 96 ? 25.851 -6.357 14.913 1.00 43.38 96 THR A N 1
ATOM 683 C CA . THR A 1 96 ? 26.515 -6.831 16.097 1.00 43.38 96 THR A CA 1
ATOM 684 C C . THR A 1 96 ? 27.930 -7.073 15.628 1.00 43.38 96 THR A C 1
ATOM 686 O O . THR A 1 96 ? 28.230 -8.000 14.878 1.00 43.38 96 THR A O 1
ATOM 689 N N . SER A 1 97 ? 28.802 -6.149 16.005 1.00 49.16 97 SER A N 1
ATOM 690 C CA . SER A 1 97 ? 30.243 -6.321 15.987 1.00 49.16 97 SER A CA 1
ATOM 691 C C . SER A 1 97 ? 30.583 -7.522 16.867 1.00 49.16 97 SER A C 1
ATOM 693 O O . SER A 1 97 ? 30.888 -7.341 18.042 1.00 49.16 97 SER A O 1
ATOM 695 N N . ARG A 1 98 ? 30.431 -8.758 16.374 1.00 54.12 98 ARG A N 1
ATOM 696 C CA . ARG A 1 98 ? 30.646 -9.954 17.201 1.00 54.12 98 ARG A CA 1
ATOM 697 C C . ARG A 1 98 ? 30.852 -11.236 16.394 1.00 54.12 98 ARG A C 1
ATOM 699 O O . ARG A 1 98 ? 30.067 -12.168 16.492 1.00 54.12 98 ARG A O 1
ATOM 706 N N . ASN A 1 99 ? 31.952 -11.291 15.639 1.00 50.75 99 ASN A N 1
ATOM 707 C CA . ASN A 1 99 ? 32.901 -12.415 15.708 1.00 50.75 99 ASN A CA 1
ATOM 708 C C . ASN A 1 99 ? 34.136 -12.153 14.824 1.00 50.75 99 ASN A C 1
ATOM 710 O O . ASN A 1 99 ? 34.256 -12.684 13.725 1.00 50.75 99 ASN A O 1
ATOM 714 N N . TYR A 1 100 ? 35.092 -11.358 15.311 1.00 57.22 100 TYR A N 1
ATOM 715 C CA . TYR A 1 100 ? 36.484 -11.613 14.941 1.00 57.22 100 TYR A CA 1
ATOM 716 C C . TYR A 1 100 ? 36.957 -12.702 15.893 1.00 57.22 100 TYR A C 1
ATOM 718 O O . TYR A 1 100 ? 37.224 -12.435 17.065 1.00 5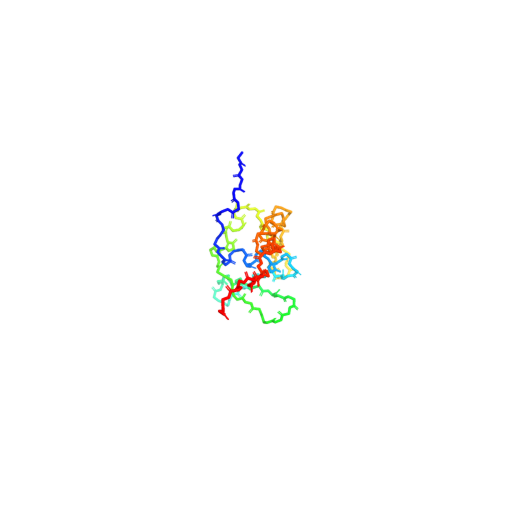7.22 100 TYR A O 1
ATOM 726 N N . ALA A 1 101 ? 36.972 -13.944 15.416 1.00 53.34 101 ALA A N 1
ATOM 727 C CA . ALA A 1 101 ? 37.608 -15.038 16.123 1.00 53.34 101 ALA A CA 1
ATOM 728 C C . ALA A 1 101 ? 39.106 -14.718 16.245 1.00 53.34 101 ALA A C 1
ATOM 730 O O . ALA A 1 101 ? 39.893 -14.988 15.341 1.00 53.34 101 ALA A O 1
ATOM 731 N N . SER A 1 102 ? 39.495 -14.102 17.362 1.00 52.69 102 SER A N 1
ATOM 732 C CA . SER A 1 102 ? 40.874 -14.112 17.838 1.00 52.69 102 SER A CA 1
ATOM 733 C C . SER A 1 102 ? 41.181 -15.541 18.277 1.00 52.69 102 SER A C 1
ATOM 735 O O . SER A 1 102 ? 40.987 -15.918 19.431 1.00 52.69 102 SER A O 1
ATOM 737 N N . GLY A 1 103 ? 41.578 -16.371 17.315 1.00 45.44 103 GLY A N 1
ATOM 738 C CA . GLY A 1 103 ? 42.138 -17.693 17.556 1.00 45.44 103 GLY A CA 1
ATOM 739 C C . GLY A 1 103 ? 43.579 -17.572 18.035 1.00 45.44 103 GLY A C 1
ATOM 740 O O . GLY A 1 103 ? 44.503 -17.930 17.315 1.00 45.44 103 GLY A O 1
ATOM 741 N N . GLY A 1 104 ? 43.775 -17.029 19.235 1.00 53.47 104 GLY A N 1
ATOM 742 C CA . GLY A 1 104 ? 45.005 -17.214 19.990 1.00 53.47 104 GLY A CA 1
ATOM 743 C C . GLY A 1 104 ? 44.885 -18.476 20.839 1.00 53.47 104 GLY A C 1
ATOM 744 O O . GLY A 1 104 ? 44.145 -18.483 21.820 1.00 53.47 104 GLY A O 1
ATOM 745 N N . SER A 1 105 ? 45.595 -19.546 20.482 1.00 52.00 105 SER A N 1
ATOM 746 C CA . SER A 1 105 ? 46.074 -20.551 21.448 1.00 52.00 105 SER A CA 1
ATOM 747 C C . SER A 1 105 ? 47.176 -21.423 20.842 1.00 52.00 105 SER A C 1
ATOM 749 O O . SER A 1 105 ? 46.938 -22.316 20.041 1.00 52.00 105 SER A O 1
ATOM 751 N N . ASN A 1 106 ? 48.393 -21.098 21.265 1.00 55.97 106 ASN A N 1
ATOM 752 C CA . ASN A 1 106 ? 49.514 -21.972 21.602 1.00 55.97 106 ASN A CA 1
ATOM 753 C C . ASN A 1 106 ? 49.233 -23.496 21.675 1.00 55.97 106 ASN A C 1
ATOM 755 O O . ASN A 1 106 ? 48.393 -23.916 22.473 1.00 55.97 106 ASN A O 1
ATOM 759 N N . GLN A 1 107 ? 50.007 -24.277 20.909 1.00 50.44 107 GLN A N 1
ATOM 760 C CA . GLN A 1 107 ? 50.529 -25.649 21.129 1.00 50.44 107 GLN A CA 1
ATOM 761 C C . GLN A 1 107 ? 51.211 -26.054 19.797 1.00 50.44 107 GLN A C 1
ATOM 763 O O . GLN A 1 107 ? 50.601 -25.867 18.749 1.00 50.44 107 GLN A O 1
ATOM 768 N N . THR A 1 108 ? 52.471 -26.488 19.709 1.00 52.75 108 THR A N 1
ATOM 769 C CA . THR A 1 108 ? 53.281 -27.388 20.552 1.00 52.75 108 THR A CA 1
ATOM 770 C C . THR A 1 108 ? 54.755 -26.987 20.507 1.00 52.75 108 THR A C 1
ATOM 772 O O . THR A 1 108 ? 55.188 -26.479 19.449 1.00 52.75 108 THR A O 1
#

Sequence (108 aa):
MALSSAGLSSAGASLLGAMASGATLKVHRTLDGAKEYRLHPLDGPAATVDAALVTDLLRRGVLQSNMKFPAATFILTERGRAQAAKLVDSNSAPLTSRNYASGGSNQT

Foldseek 3Di:
DDPDLPPADPLLLVLLLQVLQPWKWWWDADPVRDTWIWIGGPDDDIDTDDPVSVVVCVVVVQWDWPPDPPITIIHGDPVSNVSNVVSVVVVPPPPPPDDPPPPDDDDD

Radius of gyration: 19.63 Å; chains: 1; bounding box: 67×36×42 Å

Secondary structure (DSSP, 8-state):
----GGGS-HHHHHHHHHHHHT-EEEEEE-TT--EEEEEE-SSSPPEEE-HHHHHHHHHTTSEEEE--TTS-EEEE-HHHHHHHHHHHHHHS----------------